Protein AF-A0A5P1EFD8-F1 (afdb_monomer)

Sequence (73 aa):
MQMTTAMCSDLPPSPTSDDVFTHIVLCLSGKILAELFEEVLDQLDLDAGAQAGLAGGSSSGVQRRELNDAEDS

Foldseek 3Di:
DDDDPVNVVPDDDDDDPVNVVVVVLVVCVVPDDPVVSVVVVVVPPPVVVVPPPPPPPPPPPDPPPPPPDDDDD

Solvent-accessible surface area (backbone atoms only — not comparable to full-atom values): 5076 Å² total; per-residue (Å²): 138,82,86,50,74,74,61,61,69,76,48,77,80,78,79,49,73,64,56,53,50,52,49,51,54,57,54,44,66,76,73,44,57,68,73,59,45,51,56,52,51,75,68,48,65,74,7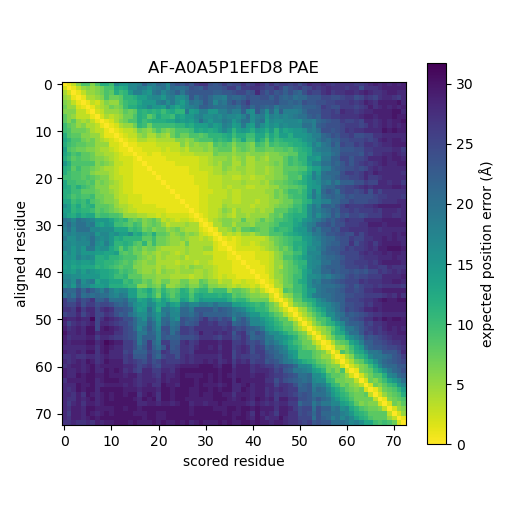2,58,66,79,61,76,79,80,72,80,76,79,77,78,86,68,82,79,75,83,79,80,84,80,89,79,136

Radius of gyration: 24.15 Å; Cα contacts (8 Å, |Δi|>4): 6; chains: 1; bounding box: 67×32×52 Å

Secondary s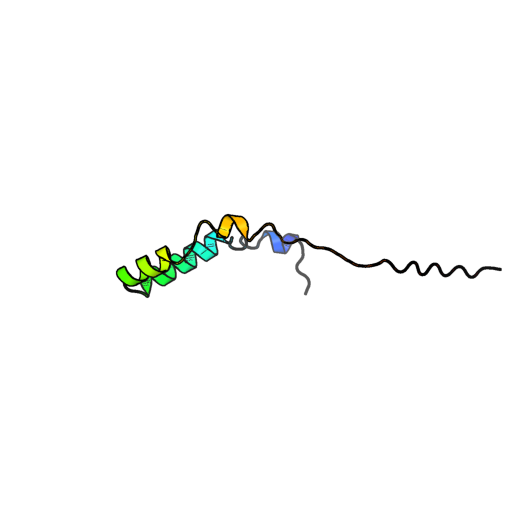tructure (DSSP, 8-state):
----HHHHHTSPPPPPHHHHHHHHHHHHHTTS-HHHHHHHHHHS-SSGGGTTTS-------------------

Mean predicted aligned error: 16.47 Å

Structure (mmCIF, N/CA/C/O backbone):
data_AF-A0A5P1EFD8-F1
#
_entry.id   AF-A0A5P1EFD8-F1
#
loop_
_atom_site.group_PDB
_atom_site.id
_atom_site.type_symbol
_atom_site.label_atom_id
_atom_site.label_alt_id
_atom_site.label_comp_id
_atom_site.label_asym_id
_atom_site.label_entity_id
_atom_site.label_seq_id
_atom_site.pdbx_PDB_ins_code
_atom_site.Cartn_x
_atom_site.Cartn_y
_atom_site.Cartn_z
_atom_site.occupancy
_atom_site.B_iso_or_equiv
_atom_site.auth_seq_id
_atom_site.auth_comp_id
_atom_site.auth_asym_id
_atom_site.auth_atom_id
_atom_site.pdbx_PDB_model_num
ATOM 1 N N . MET A 1 1 ? 18.243 -19.176 -19.561 1.00 69.56 1 MET A N 1
ATOM 2 C CA . MET A 1 1 ? 16.943 -18.880 -20.200 1.00 69.56 1 MET A CA 1
ATOM 3 C C . MET A 1 1 ? 16.784 -17.367 -20.172 1.00 69.56 1 MET A C 1
ATOM 5 O O . MET A 1 1 ? 16.845 -16.820 -19.081 1.00 69.56 1 MET A O 1
ATOM 9 N N . GLN A 1 2 ? 16.711 -16.689 -21.320 1.00 67.50 2 GLN A N 1
ATOM 10 C CA . GLN A 1 2 ? 16.424 -15.248 -21.368 1.00 67.50 2 GLN A CA 1
ATOM 11 C C . GLN A 1 2 ? 14.984 -15.078 -21.853 1.00 67.50 2 GLN A C 1
ATOM 13 O O . GLN A 1 2 ? 14.617 -15.659 -22.873 1.00 67.50 2 GLN A O 1
ATOM 18 N N . MET A 1 3 ? 14.167 -14.351 -21.090 1.00 72.44 3 MET A N 1
ATOM 19 C CA . MET A 1 3 ? 12.799 -14.013 -21.486 1.00 72.44 3 MET A CA 1
ATOM 20 C C . MET A 1 3 ? 12.864 -13.065 -22.684 1.00 72.44 3 MET A C 1
ATOM 22 O O . MET A 1 3 ? 13.583 -12.067 -22.651 1.00 72.44 3 MET A O 1
ATOM 26 N N . THR A 1 4 ? 12.143 -13.392 -23.753 1.00 77.44 4 THR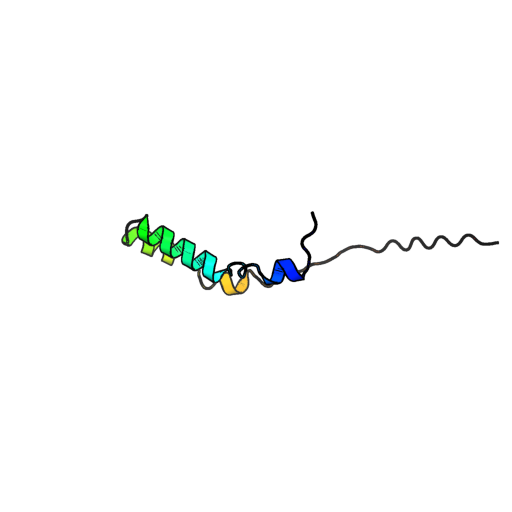 A N 1
ATOM 27 C CA . THR A 1 4 ? 12.022 -12.494 -24.908 1.00 77.44 4 THR A CA 1
ATOM 28 C C . THR A 1 4 ? 10.988 -11.411 -24.603 1.00 77.44 4 THR A C 1
ATOM 30 O O . THR A 1 4 ? 10.049 -11.651 -23.850 1.00 77.44 4 THR A O 1
ATOM 33 N N . THR A 1 5 ? 11.121 -10.220 -25.192 1.00 72.38 5 THR A N 1
ATOM 34 C CA . THR A 1 5 ? 10.187 -9.096 -24.978 1.00 72.38 5 THR A CA 1
ATOM 35 C C . THR A 1 5 ? 8.721 -9.485 -25.200 1.00 72.38 5 THR A C 1
ATOM 37 O O . THR A 1 5 ? 7.864 -9.037 -24.449 1.00 72.38 5 THR A O 1
ATOM 40 N N . ALA A 1 6 ? 8.443 -10.375 -26.161 1.00 74.19 6 ALA A N 1
ATOM 41 C CA . ALA A 1 6 ? 7.102 -10.903 -26.419 1.00 74.19 6 ALA A CA 1
ATOM 42 C C . ALA A 1 6 ? 6.533 -11.715 -25.240 1.00 74.19 6 ALA A C 1
ATOM 44 O O . ALA A 1 6 ? 5.346 -11.634 -24.960 1.00 74.19 6 ALA A O 1
ATOM 45 N N . MET A 1 7 ? 7.380 -12.446 -24.508 1.00 75.38 7 MET A N 1
ATOM 46 C CA . MET A 1 7 ? 6.969 -13.211 -23.324 1.00 75.38 7 MET A CA 1
ATOM 47 C C . MET A 1 7 ? 6.685 -12.315 -22.116 1.00 75.38 7 MET A C 1
ATOM 49 O O . MET A 1 7 ? 5.861 -12.665 -21.279 1.00 75.38 7 MET A O 1
ATOM 53 N N . CYS A 1 8 ? 7.342 -11.155 -22.023 1.00 67.12 8 CYS A N 1
ATOM 54 C CA . CYS A 1 8 ? 7.071 -10.186 -20.960 1.00 67.12 8 CYS A CA 1
ATOM 55 C C . CYS A 1 8 ? 5.725 -9.469 -21.144 1.00 67.12 8 CYS A C 1
ATOM 57 O O . CYS A 1 8 ? 5.162 -9.000 -20.161 1.00 67.12 8 CYS A O 1
ATOM 59 N N . SER A 1 9 ? 5.209 -9.379 -22.374 1.00 75.31 9 SER A N 1
ATOM 60 C CA . SER A 1 9 ? 3.921 -8.736 -22.673 1.00 75.31 9 SER A CA 1
ATOM 61 C C . SER A 1 9 ? 2.703 -9.587 -22.300 1.00 75.31 9 SER A C 1
ATOM 63 O O . SER A 1 9 ? 1.636 -9.024 -22.080 1.00 75.31 9 SER A O 1
ATOM 65 N N . ASP A 1 10 ? 2.863 -10.909 -22.199 1.00 84.06 10 ASP A N 1
ATOM 66 C CA . ASP A 1 10 ? 1.805 -11.835 -21.760 1.00 84.06 10 ASP A CA 1
ATOM 67 C C . ASP A 1 10 ? 1.708 -11.952 -20.228 1.00 84.06 10 ASP A C 1
ATOM 69 O O . ASP A 1 10 ? 0.800 -12.601 -19.702 1.00 84.06 10 ASP A O 1
ATOM 73 N N . LEU A 1 11 ? 2.645 -11.347 -19.489 1.00 78.75 11 LEU A N 1
ATOM 74 C CA . LEU A 1 11 ? 2.616 -11.354 -18.032 1.00 78.75 11 LEU A CA 1
ATOM 75 C C . LEU A 1 11 ? 1.606 -10.326 -17.510 1.00 78.75 11 LEU A C 1
ATOM 77 O O . LEU A 1 11 ? 1.496 -9.229 -18.065 1.00 78.75 11 LEU A O 1
ATOM 81 N N . PRO A 1 12 ? 0.889 -10.644 -16.417 1.00 83.25 12 PRO A N 1
ATOM 82 C CA . PRO A 1 12 ? 0.069 -9.650 -15.748 1.00 83.25 12 PRO A CA 1
ATOM 83 C C . PRO A 1 12 ? 0.946 -8.469 -15.311 1.00 83.25 12 PRO A C 1
ATOM 85 O O . PRO A 1 12 ? 2.129 -8.662 -15.000 1.00 83.25 12 PRO A O 1
ATOM 88 N N . PRO A 1 13 ? 0.385 -7.251 -15.275 1.00 84.56 13 PRO A N 1
ATOM 89 C CA . PRO A 1 13 ? 1.125 -6.090 -14.817 1.00 84.56 13 PRO A CA 1
ATOM 90 C C . PRO A 1 13 ? 1.643 -6.332 -13.400 1.00 84.56 13 PRO A C 1
ATOM 92 O O . PRO A 1 13 ? 0.952 -6.907 -12.554 1.00 84.56 13 PRO A O 1
ATOM 95 N N . SER A 1 14 ? 2.872 -5.889 -13.146 1.00 88.50 14 SER A N 1
ATOM 96 C CA . SER A 1 14 ? 3.409 -5.881 -11.792 1.00 88.50 14 SER A CA 1
ATOM 97 C C . SER A 1 14 ? 2.521 -5.011 -10.899 1.00 88.50 14 SER A C 1
ATOM 99 O O . SER A 1 14 ? 2.099 -3.941 -11.345 1.00 88.50 14 SER A O 1
ATOM 101 N N . PRO A 1 15 ? 2.258 -5.435 -9.652 1.00 89.69 15 PRO A N 1
ATOM 102 C CA . PRO A 1 15 ? 1.486 -4.632 -8.719 1.00 89.69 15 PRO A CA 1
ATOM 103 C C . PRO A 1 15 ? 2.175 -3.287 -8.480 1.00 89.69 15 PRO A C 1
ATOM 105 O O . PRO A 1 15 ? 3.403 -3.202 -8.369 1.00 89.69 15 PRO A O 1
ATOM 108 N N . THR A 1 16 ? 1.365 -2.239 -8.415 1.00 90.19 16 THR A N 1
ATOM 109 C CA . THR A 1 16 ? 1.795 -0.884 -8.074 1.00 90.19 16 THR A CA 1
ATOM 110 C C . THR A 1 16 ? 2.044 -0.757 -6.568 1.00 90.19 16 THR A C 1
ATOM 112 O O . THR A 1 16 ? 1.682 -1.634 -5.779 1.00 90.19 16 THR A O 1
ATOM 115 N N . SER A 1 17 ? 2.656 0.353 -6.143 1.00 84.50 17 SER A N 1
ATOM 116 C CA . SER A 1 17 ? 2.764 0.691 -4.716 1.00 84.50 17 SER A CA 1
ATOM 117 C C . SER A 1 17 ? 1.398 0.734 -4.035 1.00 84.50 17 SER A C 1
ATOM 119 O O . SER A 1 17 ? 1.270 0.271 -2.905 1.00 84.50 17 SER A O 1
ATOM 121 N N . ASP A 1 18 ? 0.384 1.233 -4.740 1.00 86.44 18 ASP A N 1
ATOM 122 C CA . ASP A 1 18 ? -0.972 1.398 -4.221 1.00 86.44 18 ASP A CA 1
ATOM 123 C C . ASP A 1 18 ? -1.661 0.041 -4.053 1.00 86.44 18 ASP A C 1
ATOM 125 O O . ASP A 1 18 ? -2.344 -0.190 -3.052 1.00 86.44 18 ASP A O 1
ATOM 129 N N . ASP A 1 19 ? -1.416 -0.892 -4.981 1.00 87.81 19 ASP A N 1
ATOM 130 C CA . ASP A 1 19 ? -1.890 -2.276 -4.871 1.00 87.81 19 ASP A CA 1
ATOM 131 C C . ASP A 1 19 ? -1.293 -2.964 -3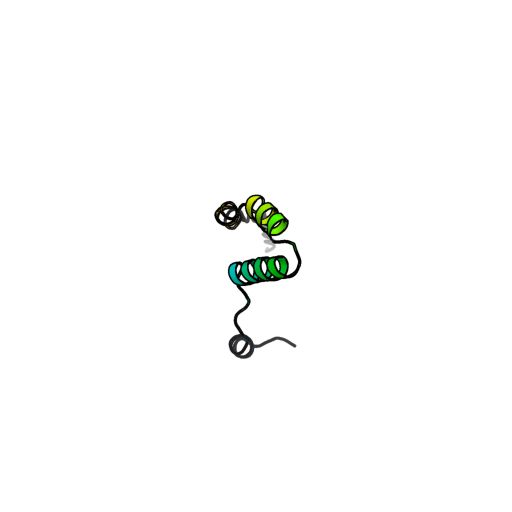.635 1.00 87.81 19 ASP A C 1
ATOM 133 O O . ASP A 1 19 ? -2.003 -3.624 -2.871 1.00 87.81 19 ASP A O 1
ATOM 137 N N . VAL A 1 20 ? 0.012 -2.780 -3.399 1.00 87.94 20 VAL A N 1
ATOM 138 C CA . VAL A 1 20 ? 0.704 -3.338 -2.226 1.00 87.94 20 VAL A CA 1
ATOM 139 C C . VAL A 1 20 ? 0.203 -2.690 -0.936 1.00 87.94 20 VAL A C 1
ATOM 141 O O . VAL A 1 20 ? -0.075 -3.392 0.037 1.00 87.94 20 VAL A O 1
ATOM 144 N N . PHE A 1 21 ? 0.043 -1.369 -0.929 1.00 85.31 21 PHE A N 1
ATOM 145 C CA . PHE A 1 21 ? -0.468 -0.625 0.216 1.00 85.31 21 PHE A CA 1
ATOM 146 C C . PHE A 1 21 ? -1.887 -1.071 0.592 1.00 85.31 21 PHE A C 1
ATOM 148 O O . PHE A 1 21 ? -2.148 -1.438 1.740 1.00 85.31 21 PHE A O 1
ATOM 155 N N . THR A 1 22 ? -2.779 -1.150 -0.396 1.00 86.94 22 THR A N 1
ATOM 156 C CA . THR A 1 22 ? -4.155 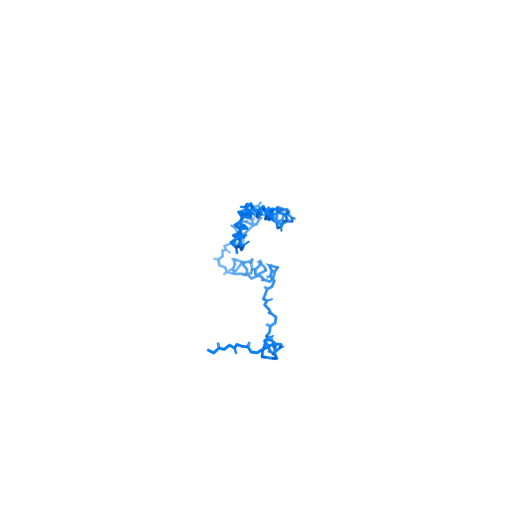-1.634 -0.220 1.00 86.94 22 THR A CA 1
ATOM 157 C C . THR A 1 22 ? -4.170 -3.053 0.345 1.00 86.94 22 THR A C 1
ATOM 159 O O . THR A 1 22 ? -4.939 -3.353 1.260 1.00 86.94 22 THR A O 1
ATOM 162 N N . HIS A 1 23 ? -3.285 -3.927 -0.146 1.00 89.56 23 HIS A N 1
ATOM 163 C CA . HIS A 1 23 ? -3.163 -5.288 0.366 1.00 89.56 23 HIS A CA 1
ATOM 164 C C . HIS A 1 23 ? -2.749 -5.321 1.845 1.00 89.56 23 HIS A C 1
ATOM 166 O O . HIS A 1 23 ? -3.337 -6.070 2.626 1.00 89.56 23 HIS A O 1
ATOM 172 N N . ILE A 1 24 ? -1.790 -4.484 2.253 1.00 86.69 24 ILE A N 1
ATOM 173 C CA . ILE A 1 24 ? -1.349 -4.378 3.652 1.00 86.69 24 ILE A CA 1
ATOM 174 C C . ILE A 1 24 ? -2.508 -3.925 4.551 1.00 86.69 24 ILE A C 1
ATOM 176 O O . ILE A 1 24 ? -2.774 -4.573 5.566 1.00 86.69 24 ILE A O 1
ATOM 180 N N . VAL A 1 25 ? -3.230 -2.869 4.161 1.00 85.88 25 VAL A N 1
ATOM 181 C CA . VAL A 1 25 ? -4.374 -2.329 4.920 1.00 85.88 25 VAL A CA 1
ATOM 182 C C . VAL A 1 25 ? -5.463 -3.391 5.104 1.00 85.88 25 VAL A C 1
ATOM 184 O O . VAL A 1 25 ? -5.899 -3.637 6.230 1.00 85.88 25 VAL A O 1
ATOM 187 N N . LEU A 1 26 ? -5.843 -4.090 4.029 1.00 87.62 26 LEU A N 1
ATOM 188 C CA . LEU A 1 26 ? -6.844 -5.165 4.073 1.00 87.62 26 LEU A CA 1
ATOM 189 C C . LEU A 1 26 ? -6.391 -6.367 4.915 1.00 87.62 26 LEU A C 1
ATOM 191 O O . LEU A 1 26 ? -7.189 -6.986 5.624 1.00 87.62 26 LEU A O 1
ATOM 195 N N . CYS A 1 27 ? -5.106 -6.721 4.853 1.00 86.81 27 CYS A N 1
ATOM 196 C CA . CYS A 1 27 ? -4.552 -7.790 5.679 1.00 86.81 27 CYS A CA 1
ATOM 197 C C . CYS A 1 27 ? -4.608 -7.447 7.169 1.00 86.81 27 CYS A C 1
ATOM 199 O O . CYS A 1 27 ? -4.908 -8.320 7.984 1.00 86.81 27 CYS A O 1
ATOM 201 N N . LEU A 1 28 ? -4.313 -6.200 7.531 1.00 84.38 28 LEU A N 1
ATOM 202 C CA . LEU A 1 28 ? -4.354 -5.748 8.916 1.00 84.38 28 LEU A CA 1
ATOM 203 C C . LEU A 1 28 ? -5.796 -5.675 9.431 1.00 84.38 28 LEU A C 1
ATOM 205 O O . LEU A 1 28 ? -6.063 -6.209 10.508 1.00 84.38 28 LEU A O 1
ATOM 209 N N . SER A 1 29 ? -6.746 -5.164 8.643 1.00 83.50 29 SER A N 1
ATOM 210 C CA . SER A 1 29 ? -8.150 -5.049 9.071 1.00 83.50 29 SER A CA 1
ATOM 211 C C . SER A 1 29 ? -8.797 -6.391 9.443 1.00 83.50 29 SER A C 1
ATOM 213 O O . SER A 1 29 ? -9.735 -6.429 10.231 1.00 83.50 29 SER A O 1
ATOM 215 N N . GLY A 1 30 ? -8.312 -7.508 8.885 1.00 83.56 30 GLY A N 1
ATOM 216 C CA . GLY A 1 30 ? -8.782 -8.857 9.226 1.00 83.56 30 GLY A CA 1
ATOM 217 C C . GLY A 1 30 ? -8.024 -9.547 10.369 1.00 83.56 30 GLY A C 1
ATOM 218 O O . GLY A 1 30 ? -8.417 -10.639 10.781 1.00 83.56 30 GLY A O 1
ATOM 219 N N . LYS A 1 31 ? -6.918 -8.966 10.851 1.00 84.69 31 LYS A N 1
ATOM 220 C CA . LYS A 1 31 ? -6.005 -9.588 11.829 1.00 84.69 31 LYS A CA 1
ATOM 221 C C . LYS A 1 31 ? -5.935 -8.843 13.157 1.00 84.69 31 LYS A C 1
ATOM 223 O O . LYS A 1 31 ? -5.594 -9.472 14.158 1.00 84.69 31 LYS A O 1
ATOM 228 N N . ILE A 1 32 ? -6.216 -7.541 13.169 1.00 84.81 32 ILE A N 1
ATOM 229 C CA . ILE A 1 32 ? -6.170 -6.711 14.374 1.00 84.81 32 ILE A CA 1
ATOM 230 C C . ILE A 1 32 ? -7.541 -6.131 14.719 1.00 84.81 32 ILE A C 1
ATOM 232 O O . ILE A 1 32 ? -8.410 -5.992 13.862 1.00 84.81 32 ILE A O 1
ATOM 236 N N . LEU A 1 33 ? -7.746 -5.862 16.014 1.00 83.69 33 LEU A N 1
ATOM 237 C CA . LEU A 1 33 ? -8.971 -5.247 16.523 1.00 83.69 33 LEU A CA 1
ATOM 238 C C . LEU A 1 33 ? -9.131 -3.852 15.909 1.00 83.69 33 LEU A C 1
ATOM 240 O O . LEU A 1 33 ? -8.134 -3.156 15.737 1.00 83.69 33 LEU A O 1
ATOM 244 N N . ALA A 1 34 ? -10.367 -3.433 15.632 1.00 79.94 34 ALA A N 1
ATOM 245 C CA . ALA A 1 34 ? -10.646 -2.156 14.972 1.00 79.94 34 ALA A CA 1
ATOM 246 C C . ALA A 1 34 ? -9.980 -0.954 15.673 1.00 79.94 34 ALA A C 1
ATOM 248 O O . ALA A 1 34 ? -9.394 -0.117 15.004 1.00 79.94 34 ALA A O 1
ATOM 249 N N . GLU A 1 35 ? -9.970 -0.931 17.009 1.00 76.94 35 GLU A N 1
ATOM 250 C CA . GLU A 1 35 ? -9.353 0.149 17.798 1.00 76.94 35 GLU A CA 1
ATOM 251 C C . GLU A 1 35 ? -7.829 0.237 17.600 1.00 76.94 35 GLU A C 1
ATOM 253 O O . GLU A 1 35 ? -7.275 1.322 17.467 1.00 76.94 35 GLU A O 1
ATOM 258 N N . LEU A 1 36 ? -7.147 -0.910 17.509 1.00 81.94 36 LEU A N 1
ATOM 259 C 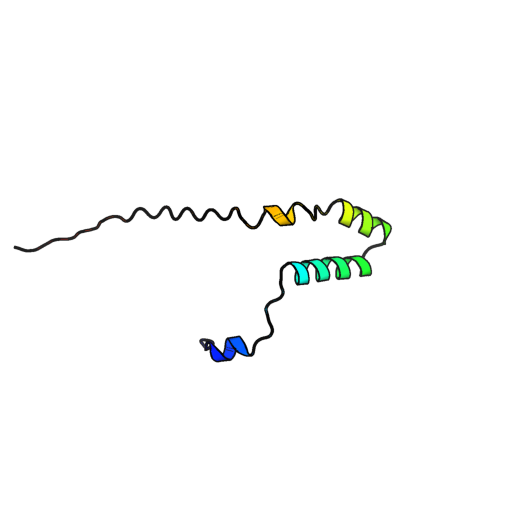CA . LEU A 1 36 ? -5.708 -0.957 17.230 1.00 81.94 36 LEU A CA 1
ATOM 260 C C . LEU A 1 36 ? -5.415 -0.680 15.750 1.00 81.94 36 LEU A C 1
ATOM 262 O O . LEU A 1 36 ? -4.353 -0.173 15.406 1.00 81.94 36 LEU A O 1
ATOM 266 N N . PHE A 1 37 ? -6.340 -1.037 14.862 1.00 84.06 37 PHE A N 1
ATOM 267 C CA . PHE A 1 37 ? -6.222 -0.754 13.436 1.00 84.06 37 PHE A CA 1
ATOM 2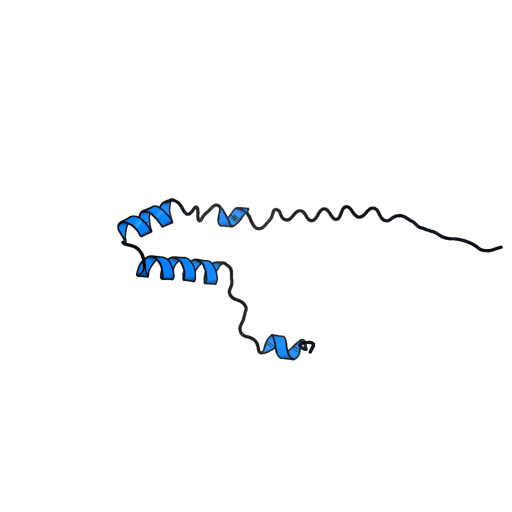68 C C . PHE A 1 37 ? -6.284 0.746 13.161 1.00 84.06 37 PHE A C 1
ATOM 270 O O . PHE A 1 37 ? -5.443 1.244 12.420 1.00 84.06 37 PHE A O 1
ATOM 277 N N . GLU A 1 38 ? -7.205 1.464 13.803 1.00 80.25 38 GLU A N 1
ATOM 278 C CA . GLU A 1 38 ? -7.273 2.927 13.737 1.00 80.25 38 GLU A CA 1
ATOM 279 C C . GLU A 1 38 ? -5.985 3.571 14.272 1.00 80.25 38 GLU A C 1
AT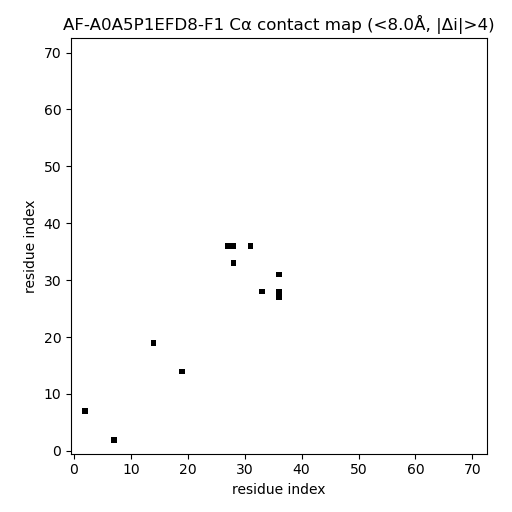OM 281 O O . GLU A 1 38 ? -5.390 4.385 13.575 1.00 80.25 38 GLU A O 1
ATOM 286 N N . GLU A 1 39 ? -5.465 3.119 15.421 1.00 8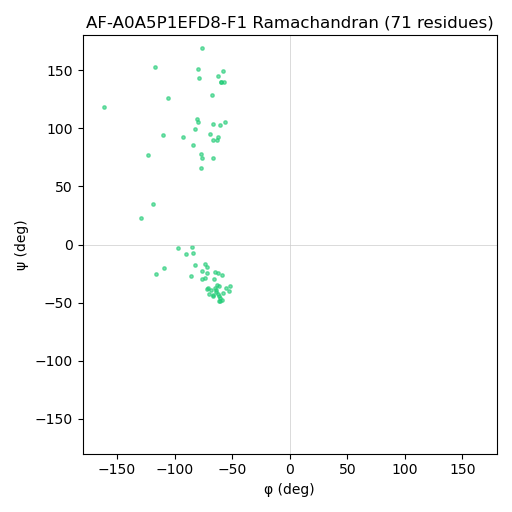3.50 39 GLU A N 1
ATOM 287 C CA . GLU A 1 39 ? -4.198 3.629 15.975 1.00 83.50 39 GLU A CA 1
ATOM 288 C C . GLU A 1 39 ? -2.989 3.379 15.049 1.00 83.50 39 GLU A C 1
ATOM 290 O O . GLU A 1 39 ? -2.066 4.194 14.966 1.00 83.50 39 GLU A O 1
ATOM 295 N N . VAL A 1 40 ? -2.970 2.247 14.342 1.00 81.56 40 VAL A N 1
ATOM 296 C CA . VAL A 1 40 ? -1.926 1.936 13.354 1.00 81.56 40 VAL A CA 1
ATOM 297 C C . VAL A 1 40 ? -2.069 2.805 12.105 1.00 81.56 40 VAL A C 1
ATOM 299 O O . VAL A 1 40 ? -1.051 3.231 11.562 1.00 81.56 40 VAL A O 1
ATOM 302 N N . LEU A 1 41 ? -3.297 3.079 11.655 1.00 80.50 41 LEU A N 1
ATOM 303 C CA . LEU A 1 41 ? -3.551 3.961 10.514 1.00 80.50 41 LEU A CA 1
ATOM 304 C C . LEU A 1 41 ? -3.214 5.423 10.832 1.00 80.50 41 LEU A C 1
ATOM 306 O O . LEU A 1 41 ? -2.614 6.078 9.989 1.00 80.50 41 LEU A O 1
ATOM 310 N N . ASP A 1 42 ? -3.506 5.901 12.043 1.00 81.62 42 ASP A N 1
ATOM 311 C CA . ASP A 1 42 ? -3.172 7.262 12.491 1.00 81.62 42 ASP A CA 1
ATOM 312 C C . ASP A 1 42 ? -1.656 7.497 12.600 1.00 81.62 42 ASP A C 1
ATOM 314 O O . ASP A 1 42 ? -1.170 8.614 12.419 1.00 81.62 42 ASP A O 1
ATOM 318 N N . GLN A 1 43 ? -0.887 6.442 12.887 1.00 78.00 43 GLN A N 1
ATOM 319 C CA . GLN A 1 43 ? 0.580 6.487 12.888 1.00 78.00 43 GLN A CA 1
ATOM 320 C C . GLN A 1 43 ? 1.190 6.326 11.492 1.00 78.00 43 GLN A C 1
ATOM 322 O O . GLN A 1 43 ? 2.369 6.635 11.292 1.00 78.00 43 GLN A O 1
ATOM 327 N N . LEU A 1 44 ? 0.418 5.817 10.533 1.00 76.31 44 LEU A N 1
ATOM 328 C CA . LEU A 1 44 ? 0.852 5.681 9.156 1.00 76.31 44 LEU A CA 1
ATOM 329 C C . LEU A 1 44 ? 0.668 7.030 8.452 1.00 76.31 44 LEU A C 1
ATOM 331 O O . LEU A 1 44 ? -0.425 7.382 8.022 1.00 76.31 44 LEU A O 1
ATOM 335 N N . ASP A 1 45 ? 1.749 7.796 8.320 1.00 69.44 45 ASP A N 1
ATOM 336 C CA . ASP A 1 45 ? 1.725 9.035 7.541 1.00 69.44 45 ASP A CA 1
ATOM 337 C C . ASP A 1 45 ? 1.584 8.715 6.040 1.00 69.44 45 ASP A C 1
ATOM 339 O O . ASP A 1 45 ? 2.558 8.411 5.342 1.00 69.44 45 ASP A O 1
ATOM 343 N N . LEU A 1 46 ? 0.340 8.745 5.557 1.00 63.66 46 LEU A N 1
ATOM 344 C CA . LEU A 1 46 ? -0.017 8.508 4.156 1.00 63.66 46 LEU A CA 1
ATOM 345 C C . LEU A 1 46 ? 0.398 9.665 3.237 1.00 63.66 46 LEU A C 1
ATOM 347 O O . LEU A 1 46 ? 0.559 9.450 2.034 1.00 63.66 46 LEU A O 1
ATOM 351 N N . ASP A 1 47 ? 0.634 10.858 3.789 1.00 60.06 47 ASP A N 1
ATOM 352 C CA . ASP A 1 47 ? 1.039 12.045 3.031 1.00 60.06 47 ASP A CA 1
ATOM 353 C C . ASP A 1 47 ? 2.566 12.100 2.821 1.00 60.06 47 ASP A C 1
ATOM 355 O O . ASP A 1 47 ? 3.037 12.599 1.792 1.00 60.06 47 ASP A O 1
ATOM 359 N N . ALA A 1 48 ? 3.368 11.498 3.711 1.00 56.16 48 ALA A N 1
ATOM 360 C CA . ALA A 1 48 ? 4.821 11.360 3.521 1.00 56.16 48 ALA A CA 1
ATOM 361 C C . ALA A 1 48 ? 5.208 10.462 2.326 1.00 56.16 48 ALA A C 1
ATOM 363 O O . ALA A 1 48 ? 6.294 10.616 1.748 1.00 56.16 48 ALA A O 1
ATOM 364 N N . GLY A 1 49 ? 4.315 9.556 1.908 1.00 51.91 49 GLY A N 1
ATOM 365 C CA . GLY A 1 49 ? 4.497 8.694 0.735 1.00 51.91 49 GLY A CA 1
ATOM 366 C C . GLY A 1 49 ? 4.612 9.463 -0.587 1.00 51.91 49 GLY A C 1
ATOM 367 O O . GLY A 1 49 ? 5.274 8.994 -1.514 1.00 51.91 49 GLY A O 1
ATOM 368 N N . ALA A 1 50 ? 4.071 10.685 -0.656 1.00 54.56 50 ALA A N 1
ATOM 369 C CA . ALA A 1 50 ? 4.199 11.549 -1.828 1.00 54.56 50 ALA A CA 1
ATOM 370 C C . ALA A 1 50 ? 5.609 12.162 -1.985 1.00 54.56 50 ALA A C 1
ATOM 372 O O . ALA A 1 50 ? 5.954 12.621 -3.076 1.00 54.56 50 ALA A O 1
ATOM 373 N N . GLN A 1 51 ? 6.449 12.162 -0.937 1.00 52.44 51 GLN A N 1
ATOM 374 C CA . GLN A 1 51 ? 7.738 12.872 -0.945 1.00 52.44 51 GLN A CA 1
ATOM 375 C C . GLN A 1 51 ? 8.973 11.955 -0.989 1.00 52.44 51 GLN A C 1
ATOM 377 O O . GLN A 1 51 ? 10.039 12.398 -1.424 1.00 52.44 51 GLN A O 1
ATOM 382 N N . ALA A 1 52 ? 8.877 10.675 -0.617 1.00 51.50 52 ALA A N 1
ATOM 383 C CA . ALA A 1 52 ? 10.054 9.794 -0.547 1.00 51.50 52 ALA A CA 1
ATOM 384 C C . ALA A 1 52 ? 10.461 9.125 -1.884 1.00 51.50 52 ALA A C 1
ATOM 386 O O . ALA A 1 52 ? 11.479 8.436 -1.936 1.00 51.50 52 ALA A O 1
ATOM 387 N N . GLY A 1 53 ? 9.718 9.341 -2.978 1.00 49.66 53 GLY A N 1
ATOM 388 C CA . GLY A 1 53 ? 9.965 8.707 -4.286 1.00 49.66 53 GLY A CA 1
ATOM 389 C C . GLY A 1 53 ? 10.756 9.523 -5.322 1.00 49.66 53 GLY A C 1
ATOM 390 O O . GLY A 1 53 ? 11.023 9.013 -6.406 1.00 49.66 53 GLY A O 1
ATOM 391 N N . LEU A 1 54 ? 11.139 10.776 -5.036 1.00 50.12 54 LEU A N 1
ATOM 392 C CA . LEU A 1 54 ? 11.764 11.683 -6.024 1.00 50.12 54 LEU A CA 1
ATOM 393 C C . LEU A 1 54 ? 13.068 12.345 -5.548 1.00 50.12 54 LEU A C 1
ATOM 395 O O . LEU A 1 54 ? 13.476 13.372 -6.078 1.00 50.12 54 LEU A O 1
ATOM 399 N N . ALA A 1 55 ? 13.766 11.757 -4.577 1.00 48.06 55 ALA A N 1
ATOM 400 C CA . ALA A 1 55 ? 15.118 12.187 -4.199 1.00 48.06 55 ALA A CA 1
ATOM 401 C C . ALA A 1 55 ? 16.155 11.070 -4.405 1.00 48.06 55 ALA A C 1
ATOM 403 O O . ALA A 1 55 ? 17.130 10.952 -3.671 1.00 48.06 55 ALA A O 1
ATOM 404 N N . GLY A 1 56 ? 15.970 10.248 -5.440 1.00 45.62 56 GLY A N 1
ATOM 405 C CA . GLY A 1 56 ? 17.018 9.386 -5.983 1.00 45.62 56 GLY A CA 1
ATOM 406 C C . GLY A 1 56 ? 17.989 10.199 -6.836 1.00 45.62 56 GLY A C 1
ATOM 407 O O . GLY A 1 56 ? 18.045 10.026 -8.051 1.00 45.62 56 GLY A O 1
ATOM 408 N N . GLY A 1 57 ? 18.730 11.119 -6.215 1.00 49.41 57 GLY A N 1
ATOM 409 C CA . GLY A 1 57 ? 19.858 11.787 -6.854 1.00 49.41 57 GLY A CA 1
ATOM 410 C C . GLY A 1 57 ? 20.929 10.757 -7.204 1.00 49.41 57 GLY A C 1
ATOM 411 O O . GLY A 1 57 ? 21.785 10.443 -6.382 1.00 49.41 57 GLY A O 1
ATOM 412 N N . SER A 1 58 ? 20.892 10.221 -8.425 1.00 48.28 58 SER A N 1
ATOM 413 C CA . SER A 1 58 ? 21.975 9.392 -8.950 1.00 48.28 58 SER A CA 1
ATOM 414 C C . SER A 1 58 ? 23.127 10.305 -9.378 1.00 48.28 58 SER A C 1
ATOM 416 O O . SER A 1 58 ? 23.311 10.629 -10.551 1.00 48.28 58 SER A O 1
ATOM 418 N N . SER A 1 59 ? 23.895 10.768 -8.390 1.00 58.28 59 SER A N 1
ATOM 419 C CA . SER A 1 59 ? 25.246 11.277 -8.613 1.00 58.28 59 SER A CA 1
ATOM 420 C C . SER A 1 59 ? 26.109 10.099 -9.063 1.00 58.28 59 SER A C 1
ATOM 422 O O . SER A 1 59 ? 26.691 9.380 -8.250 1.00 58.28 59 SER A O 1
ATOM 424 N N . SER A 1 60 ? 26.169 9.861 -10.374 1.00 58.94 60 SER A N 1
ATOM 425 C CA . SER A 1 60 ? 27.192 8.995 -10.960 1.00 58.94 60 SER A CA 1
ATOM 426 C C . SER A 1 60 ? 28.511 9.768 -11.009 1.00 58.94 60 SER A C 1
ATOM 428 O O . SER A 1 60 ? 28.973 10.238 -12.046 1.00 58.94 60 SER A O 1
ATOM 430 N N . GLY A 1 61 ? 29.131 9.910 -9.838 1.00 58.78 61 GLY A N 1
ATOM 431 C CA . GLY A 1 61 ? 30.538 10.262 -9.707 1.00 58.78 61 GLY A CA 1
ATOM 432 C C . GLY A 1 61 ? 31.410 9.124 -10.235 1.00 58.78 61 GLY A C 1
ATOM 433 O O . GLY A 1 61 ? 32.012 8.391 -9.460 1.00 58.78 61 GLY A O 1
ATOM 434 N N . VAL A 1 62 ? 31.473 8.964 -11.556 1.00 53.53 62 VAL A N 1
ATOM 435 C CA . VAL A 1 62 ? 32.506 8.172 -12.228 1.00 53.53 62 VAL A CA 1
ATOM 436 C C . VAL A 1 62 ? 33.407 9.149 -12.968 1.00 53.53 62 VAL A C 1
ATOM 438 O O . VAL A 1 62 ? 33.124 9.597 -14.076 1.00 53.53 62 VAL A O 1
ATOM 441 N N . GLN A 1 63 ? 34.495 9.539 -12.304 1.00 55.56 63 GLN A N 1
ATOM 442 C CA . GLN A 1 63 ? 35.608 10.213 -12.958 1.00 55.56 63 GLN A CA 1
ATOM 443 C C . GLN A 1 63 ? 36.082 9.297 -14.089 1.00 55.56 63 GLN A C 1
ATOM 445 O O . GLN A 1 63 ? 36.695 8.255 -13.843 1.00 55.56 63 GLN A O 1
ATOM 450 N N . ARG A 1 64 ? 35.755 9.657 -15.334 1.00 54.47 64 ARG A N 1
ATOM 451 C CA . ARG A 1 64 ? 36.395 9.074 -16.510 1.00 54.47 64 ARG A CA 1
ATOM 452 C C . ARG A 1 64 ? 37.879 9.402 -16.401 1.00 54.47 64 ARG A C 1
ATOM 454 O O . ARG A 1 64 ? 38.287 10.531 -16.631 1.00 54.47 64 ARG A O 1
ATOM 461 N N . ARG A 1 65 ? 38.676 8.412 -16.004 1.00 61.22 65 ARG A N 1
ATOM 462 C CA . ARG A 1 65 ? 40.119 8.424 -16.212 1.00 61.22 65 ARG A CA 1
ATOM 463 C C . ARG A 1 65 ? 40.321 8.342 -17.723 1.00 61.22 65 ARG A C 1
ATOM 465 O O . ARG A 1 65 ? 40.108 7.283 -18.305 1.00 61.22 65 ARG A O 1
ATOM 472 N N . GLU A 1 66 ? 40.652 9.465 -18.350 1.00 52.66 66 GLU A N 1
ATOM 473 C CA . GLU A 1 66 ? 41.171 9.498 -19.717 1.00 52.66 66 GLU A CA 1
ATOM 474 C C . GLU A 1 66 ? 42.514 8.756 -19.724 1.00 52.66 66 GLU A C 1
ATOM 476 O O . GLU A 1 66 ? 43.568 9.319 -19.451 1.00 52.66 66 GLU A O 1
ATOM 481 N N . LEU A 1 67 ? 42.460 7.446 -19.958 1.00 59.19 67 LEU A N 1
ATOM 482 C CA . LEU A 1 67 ? 43.591 6.675 -20.457 1.00 59.19 67 LEU A CA 1
ATOM 483 C C . LEU A 1 67 ? 43.576 6.855 -21.972 1.00 59.19 67 LEU A C 1
ATOM 485 O O . LEU A 1 67 ? 42.938 6.083 -22.683 1.00 59.19 67 LEU A O 1
ATOM 489 N N . ASN A 1 68 ? 44.202 7.933 -22.442 1.00 57.31 68 ASN A N 1
ATOM 490 C CA . ASN A 1 68 ? 44.559 8.053 -23.846 1.00 57.31 68 ASN A CA 1
ATOM 491 C C . ASN A 1 68 ? 45.985 7.518 -23.978 1.00 57.31 68 ASN A C 1
ATOM 493 O O . ASN A 1 68 ? 46.959 8.216 -23.704 1.00 57.31 68 ASN A O 1
ATOM 497 N N . ASP A 1 69 ? 46.053 6.228 -24.280 1.00 64.88 69 ASP A N 1
ATOM 498 C CA . ASP A 1 69 ? 47.256 5.532 -24.705 1.00 64.88 69 ASP A CA 1
ATOM 499 C C . ASP A 1 69 ? 47.438 5.868 -26.190 1.00 64.88 69 ASP A C 1
ATOM 501 O O . ASP A 1 69 ? 46.651 5.437 -27.034 1.00 64.88 69 ASP A O 1
ATOM 505 N N . ALA A 1 70 ? 48.401 6.734 -26.494 1.00 60.12 70 ALA A N 1
ATOM 506 C CA . ALA A 1 70 ? 48.780 7.079 -27.857 1.00 60.12 70 ALA A CA 1
ATOM 507 C C . ALA A 1 70 ? 50.271 6.783 -28.024 1.00 60.12 70 ALA A C 1
ATOM 509 O O . ALA A 1 70 ? 51.116 7.673 -27.982 1.00 60.12 70 ALA A O 1
ATOM 510 N N . GLU A 1 71 ? 50.558 5.495 -28.180 1.00 66.25 71 GLU A N 1
ATOM 511 C CA . GLU A 1 71 ? 51.770 4.987 -28.810 1.00 66.25 71 GLU A CA 1
ATOM 512 C C . GLU A 1 71 ? 51.560 5.054 -30.335 1.00 66.25 71 GLU A C 1
ATOM 514 O O . GLU A 1 71 ? 50.774 4.266 -30.861 1.00 66.25 71 GLU A O 1
ATOM 519 N N . ASP A 1 72 ? 52.231 5.970 -31.045 1.00 63.34 72 ASP A N 1
ATOM 520 C CA . ASP A 1 72 ? 52.713 5.701 -32.412 1.00 63.34 72 ASP A CA 1
ATOM 521 C C . ASP A 1 72 ? 53.825 6.682 -32.851 1.00 63.34 72 ASP A C 1
ATOM 523 O O . ASP A 1 72 ? 53.584 7.884 -32.981 1.00 63.34 72 ASP A O 1
ATOM 527 N N . SER A 1 73 ? 54.992 6.079 -33.131 1.00 55.31 73 SER A N 1
ATOM 528 C CA . SER A 1 73 ? 56.140 6.489 -33.974 1.00 55.31 73 SER A CA 1
ATOM 529 C C . SER A 1 73 ? 57.066 7.646 -33.568 1.00 55.31 73 SER A C 1
ATOM 531 O O . SER A 1 73 ? 56.706 8.833 -33.726 1.00 55.31 73 SER A O 1
#

pLDDT: mean 71.59, std 13.78, range [45.62, 90.19]

Organism: Asparagus officinalis (NCBI:txid4686)